Protein AF-A0A5M3MP50-F1 (afdb_monomer)

pLDDT: mean 79.13, std 9.22, range [40.84, 89.31]

Sequence (85 aa):
MSQKSGLQKDVLALFRRYAPKFRAFLTYNFHTQANSVSSRDVAAIEHLLRKGKRQIEMLEHPSIKDCYVSQTMLEWNTARYRGSS

Radius of gyration: 14.02 Å; Cα contacts (8 Å, |Δi|>4): 32; chains: 1; bounding box: 30×28×33 Å

Foldseek 3Di:
DDDDDPLRVLVVVLLVLDDPQCNLVLVVVCVVLVVVDDPPPVVSSVVVSVVSVVVRVVCPPPVNPHDDDDPVSVVVVVVVVVVVD

Structure (mmCIF, N/CA/C/O backbone):
data_AF-A0A5M3MP50-F1
#
_entry.id   AF-A0A5M3MP50-F1
#
loop_
_atom_site.group_PDB
_atom_site.id
_atom_site.type_symbol
_atom_site.label_atom_id
_atom_site.label_alt_id
_atom_site.label_comp_id
_atom_site.label_asym_id
_atom_site.label_entity_id
_atom_site.label_seq_id
_atom_site.pdbx_PDB_ins_code
_atom_site.Cartn_x
_atom_site.Cartn_y
_atom_site.Cartn_z
_atom_site.occupancy
_atom_site.B_iso_or_equiv
_atom_site.auth_seq_id
_atom_site.auth_comp_id
_atom_site.auth_asym_id
_atom_site.auth_atom_id
_atom_site.pdbx_PDB_model_num
ATOM 1 N N . MET A 1 1 ? -6.511 21.990 14.407 1.00 45.09 1 MET A N 1
ATOM 2 C CA . MET A 1 1 ? -5.845 20.965 13.568 1.00 45.09 1 MET A CA 1
ATOM 3 C C . MET A 1 1 ? -5.663 19.714 14.415 1.00 45.09 1 MET A C 1
ATOM 5 O O . MET A 1 1 ? -4.906 19.782 15.372 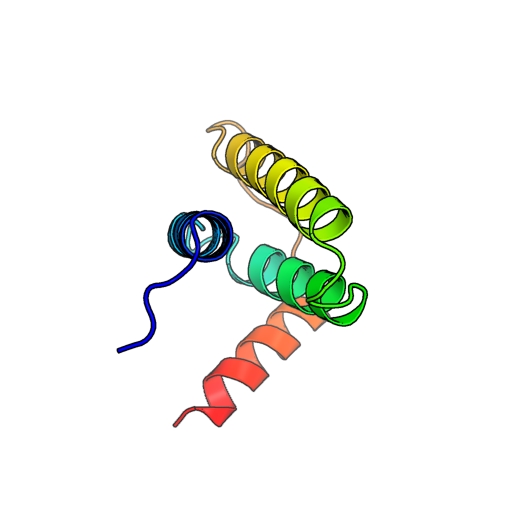1.00 45.09 1 MET A O 1
ATOM 9 N N . SER A 1 2 ? -6.369 18.611 14.142 1.00 54.25 2 SER A N 1
ATOM 10 C CA . SER A 1 2 ? -6.169 17.377 14.922 1.00 54.25 2 SER A CA 1
ATOM 11 C C . SER A 1 2 ? -4.751 16.848 14.727 1.00 54.25 2 SER A C 1
ATOM 13 O O . SER A 1 2 ? -4.303 16.636 13.597 1.00 54.25 2 SER A O 1
ATOM 15 N N . GLN A 1 3 ? -4.041 16.653 15.834 1.00 69.31 3 GLN A N 1
ATOM 16 C CA . GLN A 1 3 ? -2.703 16.081 15.845 1.00 69.31 3 GLN A CA 1
ATOM 17 C C . GLN A 1 3 ? -2.791 14.627 15.374 1.00 69.31 3 GLN A C 1
ATOM 19 O O . GLN A 1 3 ? -3.469 13.806 15.987 1.00 69.31 3 GLN A O 1
ATOM 24 N N . LYS A 1 4 ? -2.144 14.317 14.245 1.00 72.88 4 LYS A N 1
ATOM 25 C CA . LYS A 1 4 ? -2.124 12.951 13.709 1.00 72.88 4 LYS A CA 1
ATOM 26 C C . LYS A 1 4 ? -1.433 12.022 14.704 1.00 72.88 4 LYS A C 1
ATOM 28 O O . LYS A 1 4 ? -0.354 12.367 15.199 1.00 72.88 4 LYS A O 1
ATOM 33 N N . SER A 1 5 ? -2.025 10.856 14.960 1.00 81.56 5 SER A N 1
ATOM 34 C CA . SER A 1 5 ? -1.404 9.831 15.807 1.00 81.56 5 SER A CA 1
ATOM 35 C C . SER A 1 5 ? -0.081 9.345 15.196 1.00 81.56 5 SER A C 1
ATOM 37 O O . SER A 1 5 ? 0.145 9.508 13.994 1.00 81.56 5 SER A O 1
ATOM 39 N N . GLY A 1 6 ? 0.806 8.753 16.007 1.00 83.75 6 GLY A N 1
ATOM 40 C CA . 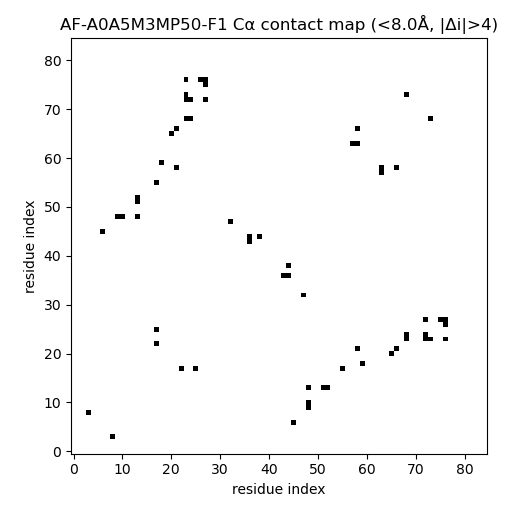GLY A 1 6 ? 2.072 8.178 15.519 1.00 83.75 6 GLY A CA 1
ATOM 41 C C . GLY A 1 6 ? 1.844 7.213 14.352 1.00 83.75 6 GLY A C 1
ATOM 42 O O . GLY A 1 6 ? 2.415 7.388 13.281 1.00 83.75 6 GLY A O 1
ATOM 43 N N . LEU A 1 7 ? 0.856 6.329 14.498 1.00 82.56 7 LEU A N 1
ATOM 44 C CA . LEU A 1 7 ? 0.433 5.400 13.453 1.00 82.56 7 LEU A CA 1
ATOM 45 C C . LEU A 1 7 ? -0.012 6.107 12.164 1.00 82.56 7 LEU A C 1
ATOM 47 O O . LEU A 1 7 ? 0.395 5.730 11.071 1.00 82.56 7 LEU A O 1
ATOM 51 N N . GLN A 1 8 ? -0.818 7.168 12.265 1.00 79.50 8 GLN A N 1
ATOM 52 C CA . GLN A 1 8 ? -1.238 7.938 11.089 1.00 79.50 8 GLN A CA 1
ATOM 53 C C . GLN A 1 8 ? -0.052 8.613 10.389 1.00 79.50 8 GLN A C 1
ATOM 55 O O . GLN A 1 8 ? -0.046 8.733 9.161 1.00 79.50 8 GLN A O 1
ATOM 60 N N . LYS A 1 9 ? 0.953 9.070 11.145 1.00 85.94 9 LYS A N 1
ATOM 61 C CA . LYS A 1 9 ? 2.185 9.623 10.568 1.00 85.94 9 LYS A CA 1
ATOM 62 C C . LYS A 1 9 ? 2.969 8.546 9.825 1.00 85.94 9 LYS A C 1
ATOM 64 O O . LYS A 1 9 ? 3.409 8.825 8.710 1.00 85.94 9 LYS A O 1
ATOM 69 N N . ASP A 1 10 ? 3.058 7.342 10.382 1.00 83.94 10 ASP A N 1
ATOM 70 C CA . ASP A 1 10 ? 3.760 6.210 9.773 1.00 83.94 10 ASP A CA 1
ATOM 71 C C . ASP A 1 10 ? 3.074 5.726 8.494 1.00 83.94 10 ASP A C 1
ATOM 73 O O . ASP A 1 10 ? 3.744 5.549 7.477 1.00 83.94 10 ASP A O 1
ATOM 77 N N . VAL A 1 11 ? 1.738 5.627 8.483 1.00 81.62 11 VAL A N 1
ATOM 78 C CA . VAL A 1 11 ? 0.951 5.331 7.269 1.00 81.62 11 VAL A CA 1
ATOM 79 C C . VAL A 1 11 ? 1.274 6.329 6.156 1.00 81.62 11 VAL A C 1
ATOM 81 O O . VAL A 1 11 ? 1.535 5.951 5.015 1.00 81.62 11 VAL A O 1
ATOM 84 N N . LEU A 1 12 ? 1.279 7.624 6.480 1.00 82.25 12 LEU A N 1
ATOM 85 C CA . LEU A 1 12 ? 1.533 8.676 5.497 1.00 82.25 12 LEU A CA 1
ATOM 86 C C . LEU A 1 12 ? 2.998 8.735 5.056 1.00 82.25 12 LEU A C 1
ATOM 88 O O . LEU A 1 12 ? 3.270 9.062 3.903 1.00 82.25 12 LEU A O 1
ATOM 92 N N . ALA A 1 13 ? 3.941 8.463 5.958 1.00 85.19 13 ALA A N 1
ATOM 93 C CA . ALA A 1 13 ? 5.360 8.391 5.629 1.00 85.19 13 ALA A CA 1
ATOM 94 C C . ALA A 1 13 ? 5.637 7.228 4.673 1.00 85.19 13 ALA A C 1
ATOM 96 O O . ALA A 1 13 ? 6.312 7.420 3.662 1.00 85.19 13 ALA A O 1
ATOM 97 N N . LEU A 1 14 ? 5.034 6.068 4.943 1.00 82.12 14 LEU A N 1
ATOM 98 C CA . LEU A 1 14 ? 5.076 4.910 4.061 1.00 82.12 14 LEU A CA 1
ATOM 99 C C . LEU A 1 14 ? 4.502 5.254 2.681 1.00 82.12 14 LEU A C 1
ATOM 101 O O . LEU A 1 14 ? 5.134 4.968 1.670 1.00 82.12 14 LEU A O 1
ATOM 105 N N . PHE A 1 15 ? 3.374 5.978 2.646 1.00 78.19 15 PHE A N 1
ATOM 106 C CA . PHE A 1 15 ? 2.754 6.406 1.393 1.00 78.19 15 PHE A CA 1
ATOM 107 C C . PHE A 1 15 ? 3.626 7.345 0.551 1.00 78.19 15 PHE A C 1
ATOM 109 O O . PHE A 1 15 ? 3.674 7.235 -0.672 1.00 78.19 15 PHE A O 1
ATOM 116 N N . ARG A 1 16 ? 4.337 8.274 1.194 1.00 79.69 16 ARG A N 1
ATOM 117 C CA . ARG A 1 16 ? 5.221 9.218 0.496 1.00 79.69 16 ARG A CA 1
ATOM 118 C C . ARG A 1 16 ? 6.482 8.568 -0.067 1.00 79.69 16 ARG A C 1
ATOM 120 O O . ARG A 1 16 ? 7.029 9.088 -1.030 1.00 79.69 16 ARG A O 1
ATOM 127 N N . ARG A 1 17 ? 6.949 7.468 0.529 1.00 75.25 17 ARG A N 1
ATOM 128 C CA . ARG A 1 17 ? 8.191 6.793 0.125 1.00 75.25 17 ARG A CA 1
ATOM 129 C C . ARG A 1 17 ? 8.052 5.997 -1.179 1.00 75.25 17 ARG A C 1
ATOM 131 O O . ARG A 1 17 ? 9.053 5.598 -1.757 1.00 75.25 17 ARG A O 1
ATOM 138 N N . TYR A 1 18 ? 6.837 5.779 -1.678 1.00 73.19 18 TYR A N 1
ATOM 139 C CA . TYR A 1 18 ? 6.632 4.993 -2.892 1.00 73.19 18 TYR A CA 1
ATOM 140 C C . TYR A 1 18 ? 7.315 5.606 -4.119 1.00 73.19 18 TYR A C 1
ATOM 142 O O . TYR A 1 18 ? 6.976 6.706 -4.558 1.00 73.19 18 TYR A O 1
ATOM 150 N N . ALA A 1 19 ? 8.234 4.844 -4.718 1.00 65.38 19 ALA A N 1
ATOM 151 C CA . ALA A 1 19 ? 8.840 5.191 -5.994 1.00 65.38 19 ALA A CA 1
ATOM 152 C C . ALA A 1 19 ? 7.761 5.293 -7.096 1.00 65.38 19 ALA A C 1
ATOM 154 O O . ALA A 1 19 ? 6.861 4.444 -7.149 1.00 65.38 19 ALA A O 1
ATOM 155 N N . PRO A 1 20 ? 7.860 6.263 -8.029 1.00 68.00 20 PRO A N 1
ATOM 156 C CA . PRO A 1 20 ? 6.886 6.443 -9.111 1.00 68.00 20 PRO A CA 1
ATOM 157 C C . PRO A 1 20 ? 6.630 5.163 -9.916 1.00 68.00 20 PRO A C 1
ATOM 159 O O . PRO A 1 20 ? 5.491 4.893 -10.291 1.00 68.00 20 PRO A O 1
ATOM 162 N N . LYS A 1 21 ? 7.677 4.343 -10.097 1.00 66.50 21 LYS A N 1
ATOM 163 C CA . LYS A 1 21 ? 7.650 3.071 -10.834 1.00 66.50 21 LYS A CA 1
ATOM 164 C C . LYS A 1 21 ? 6.662 2.047 -10.267 1.00 66.50 21 LYS A C 1
ATOM 166 O O . LYS A 1 21 ? 6.088 1.277 -11.024 1.00 66.50 21 LYS A O 1
ATOM 171 N N . PHE A 1 22 ? 6.420 2.060 -8.956 1.00 73.69 22 PHE A N 1
ATOM 172 C CA . PHE A 1 22 ? 5.577 1.066 -8.277 1.00 73.69 22 PHE A CA 1
ATOM 173 C C . PHE A 1 22 ? 4.301 1.666 -7.689 1.00 73.69 22 PHE A C 1
ATOM 175 O O . PHE A 1 22 ? 3.543 0.990 -6.990 1.00 73.69 22 PHE A O 1
ATOM 182 N N . ARG A 1 23 ? 4.033 2.942 -7.984 1.00 78.50 23 ARG A N 1
ATOM 183 C CA . ARG A 1 23 ? 2.923 3.693 -7.399 1.00 78.50 23 ARG A CA 1
ATOM 184 C C . ARG A 1 23 ? 1.571 3.037 -7.667 1.00 78.50 23 ARG A C 1
ATOM 186 O O . ARG A 1 23 ? 0.775 2.956 -6.739 1.00 78.50 23 ARG A O 1
ATOM 193 N N . ALA A 1 24 ? 1.309 2.555 -8.884 1.00 80.56 24 ALA A N 1
ATOM 194 C CA . ALA A 1 24 ? 0.031 1.920 -9.225 1.00 80.56 24 ALA A CA 1
ATOM 195 C C . ALA A 1 24 ? -0.202 0.635 -8.412 1.00 80.56 24 ALA A C 1
ATOM 197 O O . ALA A 1 24 ? -1.233 0.499 -7.755 1.00 80.56 24 ALA A O 1
ATOM 198 N N . PHE A 1 25 ? 0.799 -0.251 -8.376 1.00 81.25 25 PHE A N 1
ATOM 199 C CA . PHE A 1 25 ? 0.761 -1.487 -7.595 1.00 81.25 25 PHE A CA 1
ATOM 200 C C . PHE A 1 25 ? 0.553 -1.213 -6.101 1.00 81.25 25 PHE A C 1
ATOM 202 O O . PHE A 1 25 ? -0.322 -1.806 -5.470 1.00 81.25 25 PHE A O 1
ATOM 209 N N . LEU A 1 26 ? 1.332 -0.292 -5.529 1.00 79.25 26 LEU A N 1
ATOM 210 C CA . LEU A 1 26 ? 1.277 0.011 -4.100 1.00 79.25 26 LEU A CA 1
ATOM 211 C C . LEU A 1 26 ? -0.035 0.710 -3.735 1.00 79.25 26 LEU A C 1
ATOM 213 O O . LEU A 1 26 ? -0.699 0.293 -2.793 1.00 79.25 26 LEU A O 1
ATOM 217 N N . THR A 1 27 ? -0.477 1.698 -4.513 1.00 81.44 27 THR A N 1
ATOM 218 C CA . THR A 1 27 ? -1.736 2.415 -4.244 1.00 81.44 27 THR A CA 1
ATOM 219 C C . THR A 1 27 ? -2.936 1.469 -4.308 1.00 81.44 27 THR A C 1
ATOM 221 O O . THR A 1 27 ? -3.792 1.515 -3.424 1.00 81.44 27 THR A O 1
ATOM 224 N N . TYR A 1 28 ? -2.974 0.568 -5.294 1.00 84.62 28 TYR A N 1
ATOM 225 C CA . TYR A 1 28 ? -4.029 -0.437 -5.410 1.00 84.62 28 TYR A CA 1
ATOM 226 C C . TYR A 1 28 ? -4.039 -1.404 -4.217 1.00 84.62 28 TYR A C 1
ATOM 2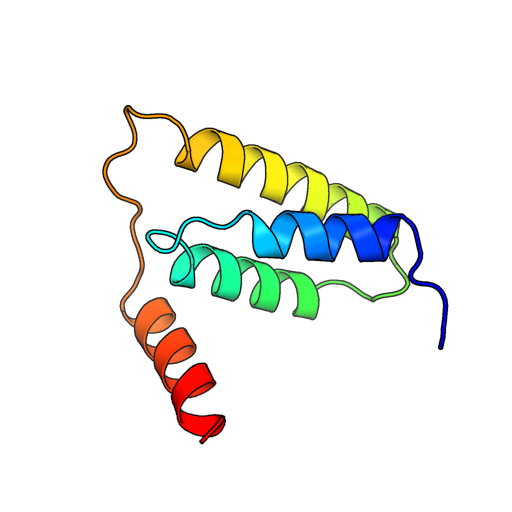28 O O . TYR A 1 28 ? -5.084 -1.623 -3.600 1.00 84.62 28 TYR A O 1
ATOM 236 N N . ASN A 1 29 ? -2.876 -1.951 -3.845 1.00 81.75 29 ASN A N 1
ATOM 237 C CA . ASN A 1 29 ? -2.763 -2.880 -2.717 1.00 81.75 29 ASN A CA 1
ATOM 238 C C . ASN A 1 29 ? -3.118 -2.223 -1.379 1.00 81.75 29 ASN A C 1
ATOM 240 O O . ASN A 1 29 ? -3.771 -2.849 -0.545 1.00 81.75 29 ASN A O 1
ATOM 244 N N . PHE A 1 30 ? -2.712 -0.968 -1.170 1.00 79.94 30 PHE A N 1
ATOM 245 C CA . PHE A 1 30 ? -3.078 -0.212 0.026 1.00 79.94 30 PHE A CA 1
ATOM 246 C C . PHE A 1 30 ? -4.575 0.050 0.087 1.00 79.94 30 PHE A C 1
ATOM 248 O O . PHE A 1 30 ? -5.183 -0.192 1.122 1.00 79.94 30 PHE A O 1
ATOM 255 N N . HIS A 1 31 ? -5.176 0.497 -1.015 1.00 84.00 31 HIS A N 1
ATOM 256 C CA . HIS A 1 31 ? -6.611 0.759 -1.071 1.00 84.00 31 HIS A CA 1
ATOM 257 C C . HIS A 1 31 ? -7.431 -0.514 -0.822 1.00 84.00 31 HIS A C 1
ATOM 259 O O . HIS A 1 31 ? -8.362 -0.512 -0.022 1.00 84.00 31 HIS A O 1
ATOM 265 N N . THR A 1 32 ? -7.045 -1.620 -1.458 1.00 85.31 32 THR A N 1
ATOM 266 C CA . THR A 1 32 ? -7.726 -2.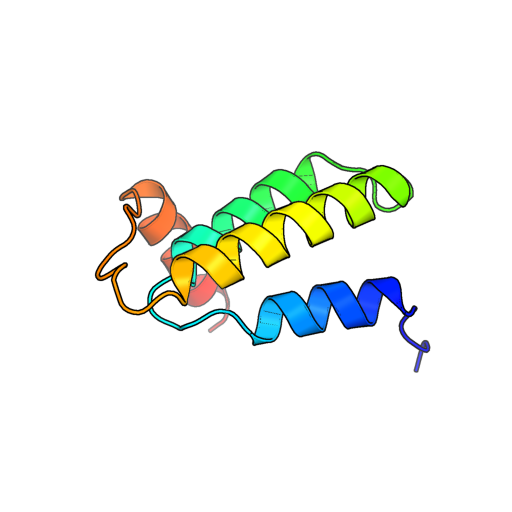912 -1.307 1.00 85.31 32 THR A CA 1
ATOM 267 C C . THR A 1 32 ? -7.631 -3.428 0.129 1.00 85.31 32 THR A C 1
ATOM 269 O O . THR A 1 32 ? -8.646 -3.794 0.714 1.00 85.31 32 THR A O 1
ATOM 272 N N . GLN A 1 33 ? -6.437 -3.401 0.733 1.00 83.31 33 GLN A N 1
ATOM 273 C CA . GLN A 1 33 ? -6.259 -3.866 2.112 1.00 83.31 33 GLN A CA 1
ATOM 274 C C . GLN A 1 33 ? -6.915 -2.923 3.132 1.00 83.31 33 GLN A C 1
ATOM 276 O O . GLN A 1 33 ? -7.502 -3.400 4.100 1.00 83.31 33 GLN A O 1
ATOM 281 N N . ALA A 1 34 ? -6.900 -1.607 2.903 1.00 81.19 34 ALA A N 1
ATOM 282 C CA . ALA A 1 34 ? -7.577 -0.646 3.774 1.00 81.19 34 ALA A CA 1
ATOM 283 C C . ALA A 1 34 ? -9.097 -0.866 3.817 1.00 81.19 34 ALA A C 1
ATOM 285 O O . ALA A 1 34 ? -9.689 -0.756 4.883 1.00 81.19 34 ALA A O 1
ATOM 286 N N . ASN A 1 35 ? -9.721 -1.246 2.697 1.00 84.56 35 ASN A N 1
ATOM 287 C CA . ASN A 1 35 ? -11.153 -1.570 2.661 1.00 84.56 35 ASN A CA 1
ATOM 288 C C . ASN A 1 35 ? -11.504 -2.878 3.388 1.00 84.56 35 ASN A C 1
ATOM 290 O O . ASN A 1 35 ? -12.666 -3.103 3.710 1.00 84.56 35 ASN A O 1
ATOM 294 N N . SER A 1 36 ? -10.515 -3.739 3.641 1.00 85.62 36 SER A N 1
ATOM 295 C CA . SER A 1 36 ? -10.705 -5.018 4.337 1.00 85.62 36 SER A CA 1
ATOM 296 C C . SER A 1 36 ? -10.487 -4.947 5.852 1.00 85.62 36 SER A C 1
ATOM 298 O O . SER A 1 36 ? -10.739 -5.930 6.543 1.00 85.62 36 SER A O 1
ATOM 300 N N . VAL A 1 37 ? -10.021 -3.807 6.381 1.00 86.44 37 VAL A N 1
ATOM 301 C CA . VAL A 1 37 ? -9.662 -3.648 7.798 1.00 86.44 37 VAL A CA 1
ATOM 302 C C . VAL A 1 37 ? -10.403 -2.464 8.412 1.00 86.44 37 VAL A C 1
ATOM 304 O O . VAL A 1 37 ? -10.420 -1.362 7.871 1.00 86.44 37 VAL A O 1
ATOM 307 N N . SER A 1 38 ? -11.000 -2.681 9.585 1.00 86.94 38 SER A N 1
ATOM 308 C CA . SER A 1 38 ? -11.619 -1.604 10.360 1.00 86.94 38 SER A CA 1
ATOM 309 C C . SER A 1 38 ? -10.560 -0.621 10.852 1.00 86.94 38 SER A C 1
ATOM 311 O O . SER A 1 38 ? -9.533 -1.023 11.391 1.00 86.94 38 SER A O 1
ATOM 313 N N . SER A 1 39 ? -10.844 0.680 10.781 1.00 81.81 39 SER A N 1
ATOM 314 C CA . SER A 1 39 ? -9.959 1.727 11.317 1.00 81.81 39 SER A CA 1
ATOM 315 C C . SER A 1 39 ? -9.710 1.621 12.830 1.00 81.81 39 SER A C 1
ATOM 317 O O . SER A 1 39 ? -8.791 2.257 13.342 1.00 81.81 39 SER A O 1
ATOM 319 N N . ARG A 1 40 ? -10.522 0.827 13.544 1.00 86.50 40 ARG A N 1
ATOM 320 C CA . ARG A 1 40 ? -10.376 0.536 14.979 1.00 86.50 40 ARG A CA 1
ATOM 321 C C . ARG A 1 40 ? -9.460 -0.657 15.263 1.00 86.50 40 ARG A C 1
ATOM 323 O O . ARG A 1 40 ? -9.014 -0.804 16.396 1.00 86.50 40 ARG A O 1
ATOM 330 N N . ASP A 1 41 ? -9.176 -1.493 14.266 1.00 88.81 41 ASP A N 1
ATOM 331 C CA . ASP A 1 41 ? -8.287 -2.647 14.408 1.00 88.81 41 ASP A CA 1
ATOM 332 C C . ASP A 1 41 ? -6.827 -2.220 14.214 1.00 88.81 41 ASP A C 1
ATOM 334 O O . ASP A 1 41 ? -6.213 -2.373 13.156 1.00 88.81 41 ASP A O 1
ATOM 338 N N . VAL A 1 42 ? -6.279 -1.614 15.266 1.00 85.94 42 VAL A N 1
ATOM 339 C CA . VAL A 1 42 ? -4.917 -1.070 15.268 1.00 85.94 42 VAL A CA 1
ATOM 340 C C . VAL A 1 42 ? -3.875 -2.159 14.996 1.00 85.94 42 VAL A C 1
ATOM 342 O O . VAL A 1 42 ? -2.930 -1.916 14.247 1.00 85.94 42 VAL A O 1
ATOM 345 N N . ALA A 1 43 ? -4.066 -3.369 15.528 1.00 87.88 43 ALA A N 1
ATOM 346 C CA . ALA A 1 43 ? -3.127 -4.474 15.353 1.00 87.88 43 ALA A CA 1
ATOM 347 C C . ALA A 1 43 ? -3.054 -4.938 13.889 1.00 87.88 43 ALA A C 1
ATOM 349 O O . ALA A 1 43 ? -1.957 -5.147 13.355 1.00 87.88 43 ALA A O 1
ATOM 350 N N . ALA A 1 44 ? -4.202 -5.045 13.210 1.00 87.31 44 ALA A N 1
ATOM 351 C CA . ALA A 1 44 ? -4.239 -5.342 11.782 1.00 87.31 44 ALA A CA 1
ATOM 352 C C . ALA A 1 44 ? -3.588 -4.223 10.953 1.00 87.31 44 ALA A C 1
ATOM 354 O O . ALA A 1 44 ? -2.798 -4.508 10.050 1.00 87.31 44 ALA A O 1
ATOM 355 N N . ILE A 1 45 ? -3.840 -2.951 11.286 1.00 84.69 45 ILE A N 1
ATOM 356 C CA . ILE A 1 45 ? -3.216 -1.803 10.604 1.00 84.69 45 ILE A CA 1
ATOM 357 C C . ILE A 1 45 ? -1.689 -1.844 10.755 1.00 84.69 45 ILE A C 1
ATOM 359 O O . ILE A 1 45 ? -0.966 -1.709 9.768 1.00 84.69 45 ILE A O 1
ATOM 363 N N . GLU A 1 46 ? -1.175 -2.083 11.960 1.00 88.06 46 GLU A N 1
ATOM 364 C CA . GLU A 1 46 ? 0.265 -2.213 12.205 1.00 88.06 46 GLU A CA 1
ATOM 365 C C . GLU A 1 46 ? 0.883 -3.404 11.468 1.00 88.06 46 GLU A C 1
ATOM 367 O O . GLU A 1 46 ? 2.006 -3.316 10.958 1.00 88.06 46 GLU A O 1
ATOM 372 N N . HIS A 1 47 ? 0.173 -4.531 11.397 1.00 89.31 47 HIS A N 1
ATOM 373 C CA . HIS A 1 47 ? 0.609 -5.685 10.616 1.00 89.31 47 HIS A CA 1
ATOM 374 C C . HIS A 1 47 ? 0.732 -5.332 9.126 1.00 89.31 47 HIS A C 1
ATOM 376 O O . HIS A 1 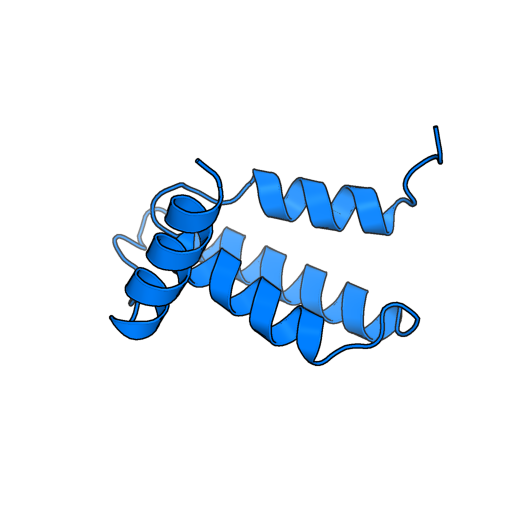47 ? 1.769 -5.598 8.509 1.00 89.31 47 HIS A O 1
ATOM 382 N N . LEU A 1 48 ? -0.281 -4.670 8.562 1.00 86.38 48 LEU A N 1
ATOM 383 C CA . LEU A 1 48 ? -0.282 -4.218 7.172 1.00 86.38 48 LEU A CA 1
ATOM 384 C C . LEU A 1 48 ? 0.823 -3.196 6.889 1.00 86.38 48 LEU A C 1
ATOM 386 O O . LEU A 1 48 ? 1.484 -3.289 5.855 1.00 86.38 48 LEU A O 1
ATOM 390 N N . LEU A 1 49 ? 1.087 -2.271 7.814 1.00 86.31 49 LEU A N 1
ATOM 391 C CA . LEU A 1 49 ? 2.188 -1.312 7.689 1.00 86.31 49 LEU A CA 1
ATOM 392 C C . LEU A 1 49 ? 3.549 -1.998 7.663 1.00 86.31 49 LEU A C 1
ATOM 394 O O . LEU A 1 49 ? 4.375 -1.696 6.800 1.00 86.31 49 LEU A O 1
ATOM 398 N N . ARG A 1 50 ? 3.782 -2.957 8.566 1.00 88.12 50 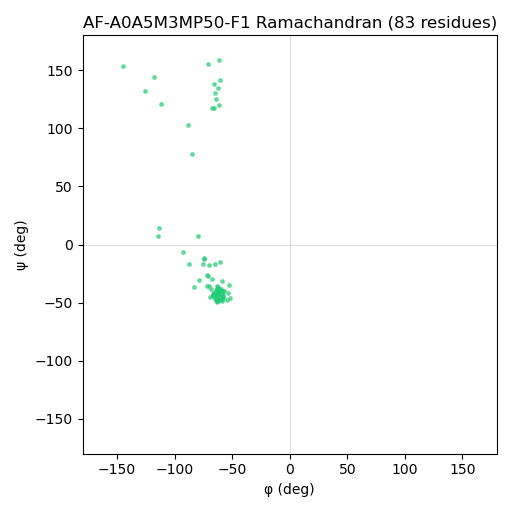ARG A N 1
ATOM 399 C CA . ARG A 1 50 ? 5.025 -3.741 8.577 1.00 88.12 50 ARG A CA 1
ATOM 400 C C . ARG A 1 50 ? 5.198 -4.534 7.285 1.00 88.12 50 ARG A C 1
ATOM 402 O O . ARG A 1 50 ? 6.292 -4.549 6.724 1.00 88.12 50 ARG A O 1
ATOM 409 N N . LYS A 1 51 ? 4.125 -5.158 6.790 1.00 87.00 51 LYS A N 1
ATOM 410 C CA . LYS A 1 51 ? 4.126 -5.889 5.516 1.00 87.00 51 LYS A CA 1
ATOM 411 C C . LYS A 1 51 ? 4.436 -4.961 4.337 1.00 87.00 51 LYS A C 1
ATOM 413 O O . LYS A 1 51 ? 5.324 -5.271 3.548 1.00 87.00 51 LYS A O 1
ATOM 418 N N . GLY A 1 52 ? 3.769 -3.810 4.256 1.00 84.31 52 GLY A N 1
ATOM 419 C CA . GLY A 1 52 ? 3.988 -2.815 3.207 1.00 84.31 52 GLY A CA 1
ATOM 420 C C . GLY A 1 52 ? 5.413 -2.259 3.209 1.00 84.31 52 GLY A C 1
ATOM 421 O O . GLY A 1 52 ? 6.031 -2.169 2.154 1.00 84.31 52 GLY A O 1
ATOM 422 N N . LYS A 1 53 ? 5.983 -1.976 4.387 1.00 85.25 53 LYS A N 1
ATOM 423 C CA . LYS A 1 53 ? 7.376 -1.521 4.516 1.00 85.25 53 LYS A CA 1
ATOM 424 C C . LYS A 1 53 ? 8.371 -2.528 3.940 1.00 85.25 53 LYS A C 1
ATOM 426 O O . LYS A 1 53 ? 9.201 -2.143 3.125 1.00 85.25 53 LYS A O 1
ATOM 431 N N . ARG A 1 54 ? 8.219 -3.814 4.270 1.00 87.06 54 ARG A N 1
ATOM 432 C CA . ARG A 1 54 ? 9.056 -4.886 3.702 1.00 87.06 54 ARG A CA 1
ATOM 433 C C . ARG A 1 54 ? 8.912 -4.993 2.182 1.00 87.06 54 ARG A C 1
ATOM 435 O O . ARG A 1 54 ? 9.896 -5.223 1.490 1.00 87.06 54 ARG A O 1
ATOM 442 N N . GLN A 1 55 ? 7.699 -4.813 1.654 1.00 82.94 55 GLN A N 1
ATOM 443 C CA . GLN A 1 55 ? 7.467 -4.825 0.206 1.00 82.94 55 GLN A CA 1
ATOM 444 C C . GLN A 1 55 ? 8.175 -3.662 -0.496 1.00 82.94 55 GLN A C 1
ATOM 446 O O . GLN A 1 55 ? 8.785 -3.882 -1.536 1.00 82.94 55 GLN A O 1
ATOM 451 N N . ILE A 1 56 ? 8.133 -2.450 0.066 1.00 81.62 56 ILE A N 1
ATOM 452 C CA . ILE A 1 56 ? 8.870 -1.301 -0.483 1.00 81.62 56 ILE A CA 1
ATOM 453 C C . ILE A 1 56 ? 10.371 -1.556 -0.438 1.00 81.62 56 ILE A C 1
ATOM 455 O O . ILE A 1 56 ? 11.029 -1.372 -1.449 1.00 81.62 56 ILE A O 1
ATOM 459 N N . GLU A 1 57 ? 10.904 -1.994 0.705 1.00 84.62 57 GLU A N 1
ATOM 460 C CA . GLU A 1 57 ? 12.338 -2.269 0.868 1.00 84.62 57 GLU A CA 1
ATOM 461 C C . GLU A 1 57 ? 12.833 -3.291 -0.166 1.00 84.62 57 GLU A C 1
ATOM 463 O O . GLU A 1 57 ? 13.895 -3.116 -0.756 1.00 84.62 57 GLU A O 1
ATOM 468 N N . MET A 1 58 ? 12.028 -4.319 -0.452 1.00 83.69 58 MET A N 1
ATOM 469 C CA . MET A 1 58 ? 12.316 -5.292 -1.505 1.00 83.69 58 MET A CA 1
ATOM 470 C C . MET A 1 58 ? 12.264 -4.668 -2.908 1.00 83.69 58 MET A C 1
ATOM 472 O O . MET A 1 58 ? 13.135 -4.940 -3.726 1.00 83.69 58 MET A O 1
ATOM 476 N N . LEU A 1 59 ? 11.258 -3.840 -3.198 1.00 78.19 59 LEU A N 1
ATOM 477 C CA . LEU A 1 59 ? 11.097 -3.187 -4.504 1.00 78.19 59 LEU A CA 1
ATOM 478 C C . LEU A 1 59 ? 12.132 -2.077 -4.755 1.00 78.19 59 LEU A C 1
ATOM 480 O O . LEU A 1 59 ? 12.440 -1.784 -5.904 1.00 78.19 59 LEU A O 1
ATOM 484 N N . GLU A 1 60 ? 12.671 -1.460 -3.703 1.00 78.69 60 GLU A N 1
ATOM 485 C CA . GLU A 1 60 ? 13.767 -0.484 -3.774 1.00 78.69 60 GLU A CA 1
ATOM 486 C C . GLU A 1 60 ? 15.128 -1.149 -4.045 1.00 78.69 60 GLU A C 1
ATOM 488 O O . GLU A 1 60 ? 16.097 -0.455 -4.359 1.00 78.69 60 GLU A O 1
ATOM 493 N N . HIS A 1 61 ? 15.224 -2.481 -3.951 1.00 82.69 61 HIS A N 1
ATOM 494 C CA . HIS A 1 61 ? 16.473 -3.186 -4.199 1.00 82.69 61 HIS A CA 1
ATOM 495 C C . HIS A 1 61 ? 16.902 -3.035 -5.675 1.00 82.69 61 HIS A C 1
ATOM 497 O O . HIS A 1 61 ? 16.113 -3.324 -6.576 1.00 82.69 61 HIS A O 1
ATOM 503 N N . PRO A 1 62 ? 18.160 -2.653 -5.968 1.00 78.06 62 PRO A N 1
ATOM 504 C CA . PRO A 1 62 ? 18.603 -2.294 -7.322 1.00 78.06 62 PRO A CA 1
ATOM 505 C C . PRO A 1 62 ? 18.560 -3.446 -8.339 1.00 78.06 62 PRO A C 1
ATOM 507 O O . PRO A 1 62 ? 18.597 -3.206 -9.545 1.00 78.06 62 PRO A O 1
ATOM 510 N N . SER A 1 63 ? 18.477 -4.698 -7.880 1.00 81.69 63 SER A N 1
ATOM 511 C CA . SER A 1 63 ? 18.285 -5.859 -8.762 1.00 81.69 63 SER A CA 1
ATOM 512 C C . SER A 1 63 ? 16.852 -6.001 -9.288 1.00 81.69 63 SER A C 1
ATOM 514 O O . SER A 1 63 ? 16.638 -6.724 -10.262 1.00 81.69 63 SER A O 1
ATOM 516 N N . ILE A 1 64 ? 15.874 -5.324 -8.679 1.00 76.81 64 ILE A N 1
ATOM 517 C CA . ILE A 1 64 ? 14.473 -5.351 -9.103 1.00 76.81 64 ILE A CA 1
ATOM 518 C C . ILE A 1 64 ? 14.283 -4.250 -10.146 1.00 76.81 64 ILE A C 1
ATOM 520 O O . ILE A 1 64 ? 14.223 -3.063 -9.832 1.00 76.81 64 ILE A O 1
ATOM 524 N N . LYS A 1 65 ? 14.221 -4.653 -11.417 1.00 68.50 65 LYS A N 1
ATOM 525 C CA . LYS A 1 65 ? 14.080 -3.717 -12.541 1.00 68.50 65 LYS A CA 1
ATOM 526 C C . LYS A 1 65 ? 12.628 -3.316 -12.786 1.00 68.50 65 LYS A C 1
ATOM 528 O O . LYS A 1 65 ? 12.378 -2.144 -13.052 1.00 68.50 65 LYS A O 1
ATOM 533 N N . ASP A 1 66 ? 11.706 -4.261 -12.604 1.00 67.56 66 ASP A N 1
ATOM 534 C CA . ASP A 1 66 ? 10.276 -4.098 -12.852 1.00 67.56 66 ASP A CA 1
ATOM 535 C C . ASP A 1 66 ? 9.442 -4.886 -11.835 1.00 67.56 66 ASP A C 1
ATOM 537 O O . ASP A 1 66 ? 9.883 -5.902 -11.294 1.00 67.56 66 ASP A O 1
ATOM 541 N N . CYS A 1 67 ? 8.211 -4.429 -11.597 1.00 72.19 67 CYS A N 1
ATOM 542 C CA . CYS A 1 67 ? 7.185 -5.215 -10.923 1.00 72.19 67 CYS A CA 1
ATOM 543 C C . CYS A 1 67 ? 6.022 -5.424 -11.887 1.00 72.19 67 CYS A C 1
ATOM 545 O O . CYS A 1 67 ? 5.692 -4.549 -12.689 1.00 72.19 67 CYS A O 1
ATOM 547 N N . TYR A 1 68 ? 5.399 -6.596 -11.809 1.00 75.69 68 TYR A N 1
ATOM 548 C CA . TYR A 1 68 ? 4.204 -6.857 -12.589 1.00 75.69 68 TYR A CA 1
ATOM 549 C C . TYR A 1 68 ? 3.057 -5.978 -12.078 1.00 75.69 68 TYR A C 1
ATOM 551 O O . TYR A 1 68 ? 2.620 -6.103 -10.931 1.00 75.69 68 TYR A O 1
ATOM 559 N N . VAL A 1 69 ? 2.561 -5.098 -12.945 1.00 76.75 69 VAL A N 1
ATOM 560 C CA . VAL A 1 69 ? 1.345 -4.316 -12.723 1.00 76.75 69 VAL A CA 1
ATOM 561 C C . VAL A 1 69 ? 0.309 -4.819 -13.716 1.00 76.75 69 VAL A C 1
ATOM 563 O O . VAL A 1 69 ? 0.543 -4.779 -14.922 1.00 76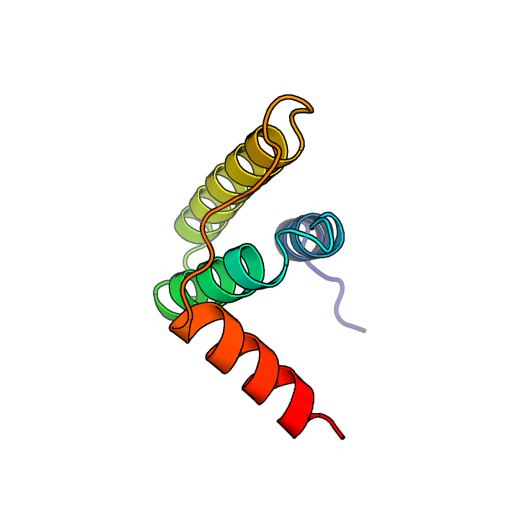.75 69 VAL A O 1
ATOM 566 N N . SER A 1 70 ? -0.828 -5.315 -13.226 1.00 80.75 70 SER A N 1
ATOM 567 C CA . SER A 1 70 ? -1.888 -5.768 -14.124 1.00 80.75 70 SER A CA 1
ATOM 568 C C . SER A 1 70 ? -2.567 -4.582 -14.812 1.00 80.75 70 SER A C 1
ATOM 570 O O . SER A 1 70 ? -2.616 -3.470 -14.277 1.00 80.75 70 SER A O 1
ATOM 572 N N . GLN A 1 71 ? -3.154 -4.838 -15.980 1.00 82.19 71 GLN A N 1
ATOM 573 C CA . GLN A 1 71 ? -3.925 -3.847 -16.729 1.00 82.19 71 GLN A CA 1
ATOM 574 C C . GLN A 1 71 ? -5.032 -3.214 -15.863 1.00 82.19 71 GLN A C 1
ATOM 576 O O . GLN A 1 71 ? -5.166 -1.994 -15.815 1.00 82.19 71 GLN A O 1
ATOM 581 N N . THR A 1 72 ? -5.728 -4.025 -15.060 1.00 84.06 72 THR A N 1
ATOM 582 C CA . THR A 1 72 ? -6.746 -3.566 -14.102 1.00 84.06 72 THR A CA 1
ATOM 583 C C . THR A 1 72 ? -6.196 -2.567 -13.079 1.00 84.06 72 THR A C 1
ATOM 585 O O . THR A 1 72 ? -6.864 -1.589 -12.745 1.00 84.06 72 THR A O 1
ATOM 588 N N . MET A 1 73 ? -4.971 -2.772 -12.576 1.00 82.94 73 MET A N 1
ATOM 589 C CA . MET A 1 73 ? -4.343 -1.841 -11.628 1.00 82.94 73 MET A CA 1
ATOM 590 C C . MET A 1 73 ? -4.005 -0.500 -12.291 1.00 82.94 73 MET A C 1
ATOM 592 O O . MET A 1 73 ? -4.172 0.552 -11.668 1.00 82.94 73 MET A O 1
ATOM 596 N N . LEU A 1 74 ? -3.545 -0.523 -13.545 1.00 81.12 74 LEU A N 1
ATOM 597 C CA . LEU A 1 74 ? -3.258 0.687 -14.321 1.00 81.12 74 LEU A CA 1
ATOM 598 C C . LEU A 1 74 ? -4.534 1.475 -14.629 1.00 81.12 74 LEU A C 1
ATOM 600 O O . LEU A 1 74 ? -4.557 2.698 -14.468 1.00 81.12 74 LEU A O 1
ATOM 604 N N . GLU A 1 75 ? -5.600 0.780 -15.015 1.00 85.19 75 GLU A N 1
ATOM 605 C CA . GLU A 1 75 ? -6.909 1.368 -15.298 1.00 85.19 75 GLU A CA 1
ATOM 606 C C . GLU A 1 75 ? -7.522 1.994 -14.045 1.00 85.19 75 GLU A C 1
ATOM 608 O O . GLU A 1 75 ? -7.917 3.161 -14.077 1.00 85.19 75 GLU A O 1
ATOM 613 N N . TRP A 1 76 ? -7.508 1.278 -12.915 1.00 84.12 76 TRP A N 1
ATOM 614 C CA . TRP A 1 76 ? -7.976 1.796 -11.627 1.00 84.12 76 TRP A CA 1
ATOM 615 C C . TRP A 1 76 ? -7.221 3.063 -11.208 1.00 84.12 76 TRP A C 1
ATOM 617 O O . TRP A 1 76 ? -7.822 4.065 -10.812 1.00 84.12 76 TRP A O 1
ATOM 627 N N . ASN A 1 77 ? -5.892 3.040 -11.329 1.00 82.00 77 ASN A N 1
ATOM 628 C CA . ASN A 1 77 ? -5.046 4.167 -10.960 1.00 82.00 77 ASN A CA 1
ATOM 629 C C . ASN A 1 77 ? -5.304 5.377 -11.878 1.00 82.00 77 ASN A C 1
ATOM 631 O O . ASN A 1 77 ? -5.429 6.501 -11.398 1.00 82.00 77 ASN A O 1
ATOM 635 N N . THR A 1 78 ? -5.454 5.148 -13.186 1.00 83.50 78 THR A N 1
ATOM 636 C CA . THR A 1 78 ? -5.796 6.186 -14.175 1.00 83.50 78 THR A CA 1
ATOM 637 C C . THR A 1 78 ? -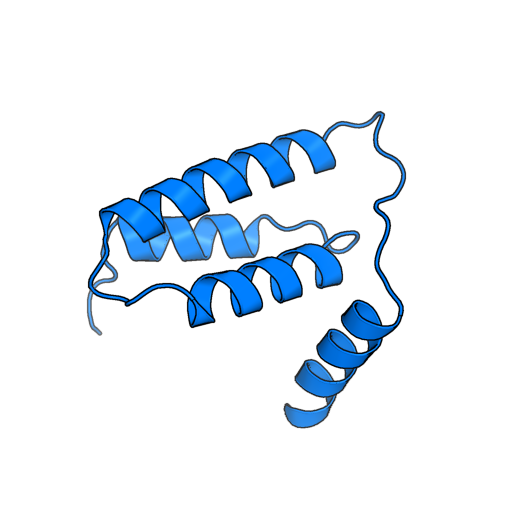7.166 6.806 -13.905 1.00 83.50 78 THR A C 1
ATOM 639 O O . THR A 1 78 ? -7.287 8.031 -13.878 1.00 83.50 78 THR A O 1
ATOM 642 N N . ALA A 1 79 ? -8.190 5.983 -13.664 1.00 82.81 79 ALA A N 1
ATOM 643 C CA . ALA A 1 79 ? -9.543 6.441 -13.352 1.00 82.81 79 ALA A CA 1
ATOM 644 C C . ALA A 1 79 ? -9.569 7.315 -12.087 1.00 82.81 79 ALA A C 1
ATOM 646 O O . ALA A 1 79 ? -10.214 8.363 -12.066 1.00 82.81 79 ALA A O 1
ATOM 647 N N . ARG A 1 80 ? -8.792 6.937 -11.063 1.00 76.94 80 ARG A N 1
ATOM 648 C CA . ARG A 1 80 ? -8.662 7.701 -9.817 1.00 76.94 80 ARG A CA 1
ATOM 649 C C . ARG A 1 80 ? -8.062 9.097 -10.024 1.00 76.94 80 ARG A C 1
ATOM 651 O O . ARG A 1 80 ? -8.533 10.040 -9.395 1.00 76.94 80 ARG A O 1
ATOM 658 N N . TYR A 1 81 ? -7.052 9.249 -10.885 1.00 71.38 81 TYR A N 1
ATOM 659 C CA . TYR A 1 81 ? -6.470 10.570 -11.172 1.00 71.38 81 TYR A CA 1
ATOM 660 C C . TYR A 1 81 ? -7.311 11.402 -12.146 1.00 71.38 81 TYR A C 1
ATOM 662 O O . TYR A 1 81 ? -7.340 12.620 -12.010 1.00 71.38 81 TYR A O 1
ATOM 670 N N . ARG A 1 82 ? -8.035 10.771 -13.081 1.00 68.19 82 ARG A N 1
ATOM 671 C CA . ARG A 1 82 ? -8.939 11.475 -14.009 1.00 68.19 82 ARG A CA 1
ATOM 672 C C . ARG A 1 82 ? -10.155 12.100 -13.320 1.00 68.19 82 ARG A C 1
ATOM 674 O O . ARG A 1 82 ? -10.632 13.123 -13.782 1.00 68.19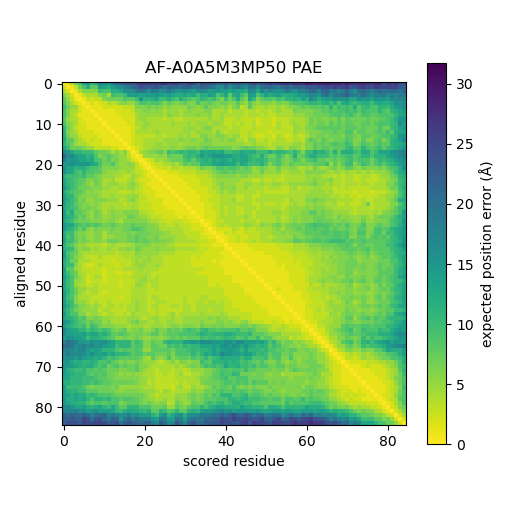 82 ARG A O 1
ATOM 681 N N . GLY A 1 83 ? -10.631 11.529 -12.212 1.00 57.22 83 GLY A N 1
ATOM 682 C CA . GLY A 1 83 ? -11.729 12.098 -11.418 1.00 57.22 83 GLY A CA 1
ATOM 683 C C . GLY A 1 83 ? -11.329 13.237 -10.466 1.00 57.22 83 GLY A C 1
ATOM 684 O O . GLY A 1 83 ? -12.138 13.615 -9.628 1.00 57.22 83 GLY A O 1
ATOM 685 N N . SER A 1 84 ? -10.084 13.727 -10.532 1.00 53.91 84 SER A N 1
ATOM 686 C CA . SER A 1 84 ? -9.549 14.789 -9.656 1.00 53.91 84 SER A CA 1
ATOM 687 C C . SER A 1 84 ? -9.227 16.097 -10.404 1.00 53.91 84 SER A C 1
ATOM 689 O O . SER A 1 84 ? -8.486 16.921 -9.867 1.00 53.91 84 SER A O 1
ATOM 691 N N . SER A 1 85 ? -9.712 16.260 -11.643 1.00 40.84 85 SER A N 1
ATOM 692 C CA . SER A 1 85 ? -9.599 17.493 -12.445 1.00 40.84 85 SER A CA 1
ATOM 693 C C . SER A 1 85 ? -10.869 18.325 -12.386 1.00 40.84 85 SER A C 1
ATOM 695 O O . SER A 1 85 ? -11.959 17.713 -12.373 1.00 40.84 85 SER A O 1
#

Mean predicted aligned error: 6.98 Å

Solvent-accessible surface area (backbone atoms only — not comparable to full-atom values): 5241 Å² total; per-residue (Å²): 130,88,81,72,51,74,66,59,50,50,56,50,50,57,62,68,66,58,53,80,92,48,38,45,56,50,53,49,53,50,53,57,52,53,77,74,49,61,93,82,45,58,68,61,52,54,51,50,50,56,51,49,51,53,52,49,59,57,59,68,34,87,87,50,85,77,76,94,67,54,70,68,41,52,50,52,48,49,54,61,58,64,75,72,115

Nearest PDB structures (foldseek):
  6ofg-assembly1_P  TM=3.198E-01  e=8.029E+00  Salmonella enterica subsp. enterica serovar Typhimurium str. SL1344
  6oyu-assembly2_B  TM=2.628E-01  e=6.677E+00  synthetic construct

Organism: Coniophora puteana (strain RWD-64-598) (NCBI:txid741705)

Secondary structure (DSSP, 8-state):
-PPPPHHHHHHHHHHHT--GGGHHHHHHHHHHHHHTS-TT-HHHHHHHHHHHHHHHHHHTSTT-------HHHHHHHHHHHHTT-